Protein AF-A0A269WCG7-F1 (afdb_monomer_lite)

Sequence (133 aa):
MRKQHGLHHKLALFRQQYPVRTFVHSGIRISYHIGGSHEPALILLPGAIGNGEAFFLHMLELAQRYTVISFYYGEAASMDQIAAGVLAVLLRYHGAAHLEIRQGGHLSLITDMDLYVERIIRFMDGEGTVTDA

Secondary structure (DSSP, 8-state):
--HHHHHHHHHHHHHHHSPPEEEEETTEEEEEEEE---SSEEEE---TT--TTTTHHHHHHHTTTSEEEEEE-TT--SHHHHHHHHHHHHHHHHTTS------BTTB---SSHHHHHHHHHHHHTT-------

pLDDT: mean 72.03, std 21.22, range [29.77, 96.88]

Structure (mmCIF, N/CA/C/O backbone):
data_AF-A0A269WCG7-F1
#
_entry.id   AF-A0A269WCG7-F1
#
loop_
_atom_site.group_PDB
_atom_site.id
_atom_site.type_symbol
_atom_site.label_atom_id
_atom_site.label_alt_id
_atom_site.label_comp_id
_atom_site.label_asym_id
_atom_site.label_entity_id
_atom_site.label_seq_id
_atom_site.pdbx_PDB_ins_code
_atom_site.Cartn_x
_atom_site.Cartn_y
_atom_site.Cartn_z
_atom_site.occupancy
_atom_site.B_iso_or_equiv
_atom_site.auth_seq_id
_atom_site.auth_comp_id
_atom_site.auth_asym_id
_atom_site.auth_atom_id
_atom_site.pdbx_PDB_model_num
ATOM 1 N N . MET A 1 1 ? 11.045 -20.571 22.434 1.00 49.66 1 MET A N 1
ATOM 2 C CA . MET A 1 1 ? 10.353 -20.843 21.147 1.00 49.66 1 MET A CA 1
ATOM 3 C C . MET A 1 1 ? 8.833 -20.530 21.119 1.00 49.66 1 MET A C 1
ATOM 5 O O . MET A 1 1 ? 8.147 -20.996 20.220 1.00 49.66 1 MET A O 1
ATOM 9 N N . ARG A 1 2 ? 8.264 -19.679 22.001 1.00 56.25 2 ARG A N 1
ATOM 10 C CA . ARG A 1 2 ? 6.816 -19.317 21.965 1.00 56.25 2 ARG A CA 1
ATOM 11 C C . ARG A 1 2 ? 6.440 -18.157 21.020 1.00 56.25 2 ARG A C 1
ATOM 13 O O . ARG A 1 2 ? 5.305 -18.103 20.567 1.00 56.25 2 ARG A O 1
ATOM 20 N N . LYS A 1 3 ? 7.364 -17.237 20.705 1.00 59.06 3 LYS A N 1
ATOM 21 C CA . LYS A 1 3 ? 7.054 -15.997 19.955 1.00 59.06 3 LYS A CA 1
ATOM 22 C C . LYS A 1 3 ? 6.770 -16.211 18.455 1.00 59.06 3 LYS A C 1
ATOM 24 O O . LYS A 1 3 ? 5.911 -15.525 17.913 1.00 59.06 3 LYS A O 1
ATOM 29 N N . GLN A 1 4 ? 7.438 -17.168 17.800 1.00 59.44 4 GLN A N 1
ATOM 30 C CA . GLN A 1 4 ? 7.280 -17.419 16.355 1.00 59.44 4 GLN A CA 1
ATOM 31 C C . GLN A 1 4 ? 5.878 -17.927 15.980 1.00 59.44 4 GLN A C 1
ATOM 33 O O . GLN A 1 4 ? 5.297 -17.435 15.018 1.00 59.44 4 GLN A O 1
ATOM 38 N N . HIS A 1 5 ? 5.286 -18.823 16.779 1.00 63.41 5 HIS A N 1
ATOM 39 C CA . HIS A 1 5 ? 3.932 -19.342 16.537 1.00 63.41 5 HIS A CA 1
ATOM 40 C C . HIS A 1 5 ? 2.865 -18.231 16.515 1.00 63.41 5 HIS A C 1
ATOM 42 O O . HIS A 1 5 ? 1.942 -18.273 15.704 1.00 63.41 5 HIS A O 1
ATOM 48 N N . GLY A 1 6 ? 3.024 -17.195 17.348 1.00 84.50 6 GLY A N 1
ATOM 49 C CA . GLY A 1 6 ? 2.105 -16.056 17.376 1.00 84.50 6 GLY A CA 1
ATOM 50 C C . GLY A 1 6 ? 2.194 -15.166 16.133 1.00 84.50 6 GLY A C 1
ATOM 51 O O . GLY A 1 6 ? 1.172 -14.662 15.676 1.00 84.50 6 GLY A O 1
ATOM 52 N N . LEU A 1 7 ? 3.389 -14.984 15.559 1.00 87.44 7 LEU A N 1
ATOM 53 C CA . LEU A 1 7 ? 3.572 -14.121 14.388 1.00 87.44 7 LEU A CA 1
ATOM 54 C C . LEU A 1 7 ? 2.968 -14.741 13.121 1.00 87.44 7 LEU A C 1
ATOM 56 O O . LEU A 1 7 ? 2.269 -14.049 12.387 1.00 87.44 7 LEU A O 1
ATOM 60 N N . HIS A 1 8 ? 3.165 -16.046 12.902 1.00 90.31 8 HIS A N 1
ATOM 61 C CA . HIS A 1 8 ? 2.563 -16.758 11.769 1.00 90.31 8 HIS A CA 1
ATOM 62 C C . HIS A 1 8 ? 1.035 -16.772 11.841 1.00 90.31 8 HIS A C 1
ATOM 64 O O . HIS A 1 8 ? 0.374 -16.557 10.829 1.00 90.31 8 HIS A O 1
ATOM 70 N N . HIS A 1 9 ? 0.472 -16.962 13.038 1.00 91.88 9 HIS A N 1
ATOM 71 C CA . HIS A 1 9 ? -0.972 -16.886 13.235 1.00 91.88 9 HIS A CA 1
ATOM 72 C C . HIS A 1 9 ? -1.516 -15.480 12.939 1.00 91.88 9 HIS A C 1
ATOM 74 O O . HIS A 1 9 ? -2.491 -15.347 12.204 1.00 91.88 9 HIS A O 1
ATOM 80 N N . LYS A 1 10 ? -0.850 -14.422 13.428 1.00 92.19 10 LYS A N 1
ATOM 81 C CA . LYS A 1 10 ? -1.228 -13.032 13.115 1.00 92.19 10 LYS A CA 1
ATOM 82 C C . LYS A 1 10 ? -1.141 -12.725 11.620 1.00 92.19 10 LYS A C 1
ATOM 84 O O . LYS A 1 10 ? -2.018 -12.044 11.103 1.00 92.19 10 LYS A O 1
ATOM 89 N N . LEU A 1 11 ? -0.123 -13.234 10.927 1.00 94.56 11 LEU A N 1
ATOM 90 C CA . LEU A 1 11 ? 0.004 -13.065 9.480 1.00 94.56 11 LEU A CA 1
ATOM 91 C C . LEU A 1 11 ? -1.105 -13.811 8.718 1.00 94.56 11 LEU A C 1
ATOM 93 O O . LEU A 1 11 ? -1.651 -13.284 7.755 1.00 94.56 11 LEU A O 1
ATOM 97 N N . ALA A 1 12 ? -1.478 -15.015 9.159 1.00 94.44 12 ALA A N 1
ATOM 98 C CA . ALA A 1 12 ? -2.591 -15.757 8.569 1.00 94.44 12 ALA A CA 1
ATOM 99 C C . ALA A 1 12 ? -3.929 -15.017 8.749 1.00 94.44 12 ALA A C 1
ATOM 101 O O . ALA A 1 12 ? -4.668 -14.856 7.779 1.00 94.44 12 ALA A O 1
ATOM 102 N N . LEU A 1 13 ? -4.199 -14.502 9.955 1.00 92.25 13 LEU A N 1
ATOM 103 C CA . LEU A 1 13 ? -5.378 -13.673 10.227 1.00 92.25 13 LEU A CA 1
ATOM 104 C C . LEU A 1 13 ? -5.377 -12.394 9.386 1.00 92.25 13 LEU A C 1
ATOM 106 O O . LEU A 1 13 ? -6.395 -12.053 8.795 1.00 92.25 13 LEU A O 1
ATOM 110 N N . PHE A 1 14 ? -4.227 -11.725 9.277 1.00 95.62 14 PHE A N 1
ATOM 111 C CA . PHE A 1 14 ? -4.060 -10.556 8.418 1.00 95.62 14 PHE A CA 1
ATOM 112 C C . PHE A 1 14 ? -4.446 -10.859 6.965 1.00 95.62 14 PHE A C 1
ATOM 114 O O . PHE A 1 14 ? -5.259 -10.140 6.394 1.00 95.62 14 PHE A O 1
ATOM 121 N N . ARG A 1 15 ? -3.926 -11.947 6.385 1.00 96.50 15 ARG A N 1
ATOM 122 C CA . ARG A 1 15 ? -4.229 -12.348 4.999 1.00 96.50 15 ARG A CA 1
ATOM 123 C C . ARG A 1 15 ? -5.699 -12.708 4.795 1.00 96.50 15 ARG A C 1
ATOM 125 O O . ARG A 1 15 ? -6.233 -12.481 3.714 1.00 96.50 15 ARG A O 1
ATOM 132 N N . GLN A 1 16 ? -6.343 -13.274 5.815 1.00 95.62 16 GLN A N 1
ATOM 133 C CA . GLN A 1 16 ? -7.770 -13.589 5.780 1.00 95.62 16 GLN A CA 1
ATOM 134 C C . GLN A 1 16 ? -8.631 -12.321 5.851 1.00 95.62 16 GLN A C 1
ATOM 136 O O . GLN A 1 16 ? -9.599 -12.194 5.107 1.00 95.62 16 GLN A O 1
ATOM 141 N N . GLN A 1 17 ? -8.288 -11.396 6.749 1.00 95.12 17 GLN A N 1
ATOM 142 C CA . GLN A 1 17 ? -9.053 -10.175 6.999 1.00 95.12 17 GLN A CA 1
ATOM 143 C C . GLN A 1 17 ? -8.856 -9.128 5.899 1.00 95.12 17 GLN A C 1
ATOM 145 O O . GLN A 1 17 ? -9.802 -8.446 5.508 1.00 95.12 17 GLN A O 1
ATOM 150 N N . TYR A 1 18 ? -7.636 -9.021 5.380 1.00 95.94 18 TYR A N 1
ATOM 151 C CA . TYR A 1 18 ? -7.248 -8.077 4.341 1.00 95.94 18 TYR A CA 1
ATOM 152 C C . TYR A 1 18 ? -6.682 -8.858 3.153 1.00 95.94 18 TYR A C 1
ATOM 154 O O . TYR A 1 18 ? -5.467 -8.899 2.969 1.00 95.94 18 TYR A O 1
ATOM 162 N N . PRO A 1 19 ? -7.524 -9.520 2.342 1.00 96.62 19 PRO A N 1
ATOM 163 C CA . PRO A 1 19 ? -7.043 -10.260 1.183 1.00 96.62 19 PRO A CA 1
ATOM 164 C C . PRO A 1 19 ? -6.355 -9.324 0.182 1.00 96.62 19 PRO A C 1
ATOM 166 O O . PRO A 1 19 ? -6.744 -8.161 0.031 1.00 96.62 19 PRO A O 1
ATOM 169 N N . VAL A 1 20 ? -5.343 -9.843 -0.521 1.00 96.88 20 VAL A N 1
ATOM 170 C CA . VAL A 1 20 ? -4.671 -9.102 -1.595 1.00 96.88 20 VAL A CA 1
ATOM 171 C C . VAL A 1 20 ? -5.693 -8.775 -2.679 1.00 96.88 20 VAL A C 1
ATOM 173 O O . VAL A 1 20 ? -6.356 -9.661 -3.220 1.00 96.88 20 VAL A O 1
ATOM 176 N N . ARG A 1 21 ? -5.798 -7.493 -3.013 1.00 96.00 21 ARG A N 1
ATOM 177 C CA . ARG A 1 21 ? -6.550 -6.998 -4.161 1.00 96.00 21 ARG A CA 1
ATOM 178 C C . ARG A 1 21 ? -5.588 -6.722 -5.296 1.00 96.00 21 ARG A C 1
ATOM 180 O O . ARG A 1 21 ? -4.479 -6.242 -5.071 1.00 96.00 21 ARG A O 1
ATOM 187 N N . THR A 1 22 ? -6.033 -7.000 -6.513 1.00 95.56 22 THR A N 1
ATOM 188 C CA . THR A 1 22 ? -5.236 -6.772 -7.714 1.00 95.56 22 THR A CA 1
ATOM 189 C C . THR A 1 22 ? -6.072 -6.163 -8.829 1.00 95.56 22 THR A C 1
ATOM 191 O O . THR A 1 22 ? -7.288 -6.350 -8.889 1.00 95.56 22 THR A O 1
ATOM 194 N N . PHE A 1 23 ? -5.420 -5.401 -9.700 1.00 94.56 23 PHE A N 1
ATOM 195 C CA . PHE A 1 23 ? -5.968 -4.944 -10.977 1.00 94.56 23 PHE A CA 1
ATOM 196 C C . PHE A 1 23 ? -4.822 -4.553 -11.912 1.00 94.56 23 PHE A C 1
ATOM 198 O O . PHE A 1 23 ? -3.674 -4.439 -11.484 1.00 94.56 23 PHE A O 1
ATOM 205 N N . VAL A 1 24 ? -5.134 -4.363 -13.192 1.00 93.75 24 VAL A N 1
ATOM 206 C CA . VAL A 1 24 ? -4.162 -3.912 -14.191 1.00 93.75 24 VAL A CA 1
ATOM 207 C C . VAL A 1 24 ? -4.350 -2.420 -14.447 1.00 93.75 24 VAL A C 1
ATOM 209 O O . VAL A 1 24 ? -5.472 -1.966 -14.670 1.00 93.75 24 VAL A O 1
ATOM 212 N N . HIS A 1 25 ? -3.251 -1.672 -14.448 1.00 89.25 25 HIS A N 1
ATOM 213 C CA . HIS A 1 25 ? -3.204 -0.264 -14.833 1.00 89.25 25 HIS A CA 1
ATOM 214 C C . HIS A 1 25 ? -1.978 -0.040 -15.715 1.00 89.25 25 HIS A C 1
ATOM 216 O O . HIS A 1 25 ? -0.876 -0.442 -15.348 1.00 89.25 25 HIS A O 1
ATOM 222 N N . SER A 1 26 ? -2.173 0.549 -16.896 1.00 88.50 26 SER A N 1
ATOM 223 C CA . SER A 1 26 ? -1.090 0.809 -17.861 1.00 88.50 26 SER A CA 1
ATOM 224 C C . SER A 1 26 ? -0.226 -0.427 -18.173 1.00 88.50 26 SER A C 1
ATOM 226 O O . SER A 1 26 ? 0.986 -0.332 -18.324 1.00 88.50 26 SER A O 1
ATOM 228 N N . GLY A 1 27 ? -0.857 -1.607 -18.241 1.00 89.38 27 GLY A N 1
ATOM 229 C CA . GLY A 1 27 ? -0.187 -2.882 -18.522 1.00 89.38 27 GLY A CA 1
ATOM 230 C C . GLY A 1 27 ? 0.512 -3.539 -17.326 1.00 89.38 27 GLY A C 1
ATOM 231 O O . GLY A 1 27 ? 1.042 -4.633 -17.481 1.00 89.38 27 GLY A O 1
ATOM 232 N N . ILE A 1 28 ? 0.478 -2.928 -16.138 1.00 91.06 28 ILE A N 1
ATOM 233 C CA . ILE A 1 28 ? 1.149 -3.428 -14.932 1.00 91.06 28 ILE A CA 1
ATOM 234 C C . ILE A 1 28 ? 0.112 -3.951 -13.950 1.00 91.06 28 ILE A C 1
ATOM 236 O O . ILE A 1 28 ? -0.908 -3.306 -13.688 1.00 91.06 28 ILE A O 1
ATOM 240 N N . ARG A 1 29 ? 0.381 -5.124 -13.376 1.00 93.88 29 ARG A N 1
ATOM 241 C CA . ARG A 1 29 ? -0.433 -5.677 -12.295 1.00 93.88 29 ARG A CA 1
ATOM 242 C C . ARG A 1 29 ? -0.098 -4.980 -10.979 1.00 93.88 29 ARG A C 1
ATOM 244 O O . ARG A 1 29 ? 0.948 -5.223 -10.382 1.00 93.88 29 ARG A O 1
ATOM 251 N N . ILE A 1 30 ? -1.035 -4.181 -10.490 1.00 93.00 30 ILE A N 1
ATOM 252 C CA . ILE A 1 30 ? -0.976 -3.559 -9.170 1.00 93.00 30 ILE A CA 1
ATOM 253 C C . ILE A 1 30 ? -1.561 -4.532 -8.156 1.00 93.00 30 ILE A C 1
ATOM 255 O O . ILE A 1 30 ? -2.642 -5.080 -8.378 1.00 93.00 30 ILE A O 1
ATOM 259 N N . SER A 1 31 ? -0.861 -4.730 -7.039 1.00 95.50 31 SER A N 1
ATOM 260 C CA . SER A 1 31 ? -1.324 -5.554 -5.919 1.00 95.50 31 SER A CA 1
ATOM 261 C C . SER A 1 31 ? -1.213 -4.775 -4.612 1.00 95.50 31 SER A C 1
ATOM 263 O O . SER A 1 31 ? -0.221 -4.086 -4.383 1.00 95.50 31 SER A O 1
ATOM 265 N N . TYR A 1 32 ? -2.224 -4.874 -3.754 1.00 94.94 32 TYR A N 1
ATOM 266 C CA . TYR A 1 32 ? -2.263 -4.163 -2.475 1.00 94.94 32 TYR A CA 1
ATOM 267 C C . TYR A 1 32 ? -3.199 -4.848 -1.476 1.00 94.94 32 TYR A C 1
ATOM 269 O O . TYR A 1 32 ? -4.135 -5.553 -1.853 1.00 94.94 32 TYR A O 1
ATOM 277 N N . HIS A 1 33 ? -2.971 -4.605 -0.191 1.00 95.56 33 HIS A N 1
ATOM 278 C CA . HIS A 1 33 ? -3.961 -4.822 0.860 1.00 95.56 33 HIS A CA 1
ATOM 279 C C . HIS A 1 33 ? -4.706 -3.519 1.125 1.00 95.56 33 HIS A C 1
ATOM 281 O O . HIS A 1 33 ? -4.112 -2.448 1.036 1.00 95.56 33 HIS A O 1
ATOM 287 N N . ILE A 1 34 ? -5.984 -3.606 1.489 1.00 94.12 34 ILE A N 1
ATOM 288 C CA . ILE A 1 34 ? -6.753 -2.468 1.998 1.00 94.12 34 ILE A CA 1
ATOM 289 C C . ILE A 1 34 ? -7.621 -2.910 3.174 1.00 94.12 34 ILE A C 1
ATOM 291 O O . ILE A 1 34 ? -8.185 -4.006 3.156 1.00 94.12 34 ILE A O 1
ATOM 295 N N . GLY A 1 35 ? -7.713 -2.060 4.190 1.00 91.94 35 GLY A N 1
ATOM 296 C CA . GLY A 1 35 ? -8.497 -2.293 5.396 1.00 91.94 35 GLY A CA 1
ATOM 297 C C . GLY A 1 35 ? -8.897 -0.988 6.068 1.00 91.94 35 GLY A C 1
ATOM 298 O O . GLY A 1 35 ? -8.309 0.049 5.784 1.00 91.94 35 GLY A O 1
ATOM 299 N N . GLY A 1 36 ? -9.882 -1.055 6.962 1.00 88.44 36 GLY A N 1
ATOM 300 C CA . GLY A 1 36 ? -10.473 0.127 7.592 1.00 88.44 36 GLY A CA 1
ATOM 301 C C . GLY A 1 36 ? -11.465 0.859 6.683 1.00 88.44 36 GLY A C 1
ATOM 302 O O . GLY A 1 36 ? -11.653 0.499 5.521 1.00 88.44 36 GLY A O 1
ATOM 303 N N . SER A 1 37 ? -12.155 1.849 7.246 1.00 80.31 37 SER A N 1
ATO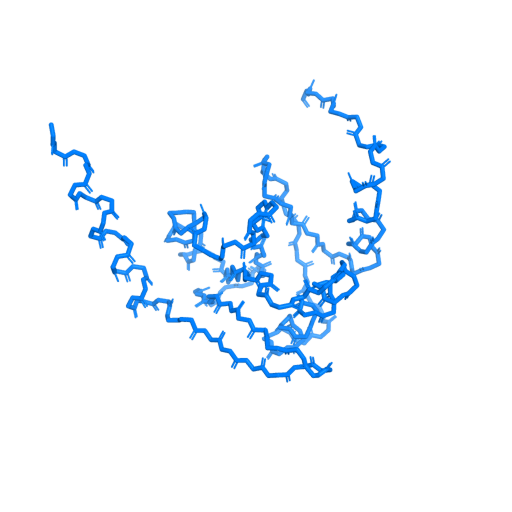M 304 C CA . SER A 1 37 ? -13.211 2.611 6.558 1.00 80.31 37 SER A CA 1
ATOM 305 C C . SER A 1 37 ? -13.292 4.062 7.037 1.00 80.31 37 SER A C 1
ATOM 307 O O . SER A 1 37 ? -14.355 4.679 6.998 1.00 80.31 37 SER A O 1
ATOM 309 N N . HIS A 1 38 ? -12.191 4.572 7.579 1.00 72.88 38 HIS A N 1
ATOM 310 C CA . HIS A 1 38 ? -12.111 5.908 8.154 1.00 72.88 38 HIS A CA 1
ATOM 311 C C . HIS A 1 38 ? -11.239 6.793 7.269 1.00 72.88 38 HIS A C 1
ATOM 313 O O . HIS A 1 38 ? -10.257 6.323 6.695 1.00 72.88 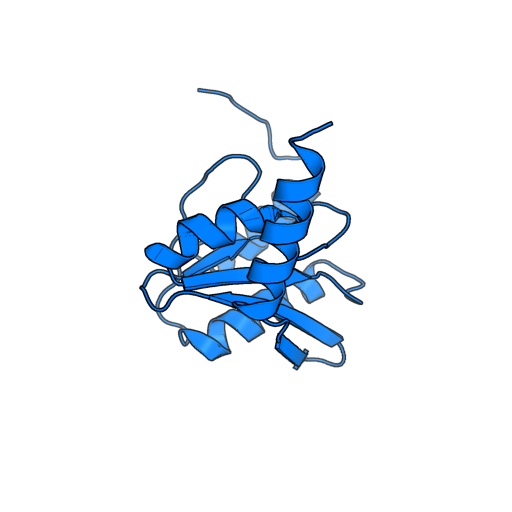38 HIS A O 1
ATOM 319 N N . GLU A 1 39 ? -11.598 8.065 7.164 1.00 68.38 39 GLU A N 1
ATOM 320 C CA . GLU A 1 39 ? -10.730 9.076 6.569 1.00 68.38 39 GLU A CA 1
ATOM 321 C C . GLU A 1 39 ? -9.814 9.657 7.654 1.00 68.38 39 GLU A C 1
ATOM 323 O O . GLU A 1 39 ? -10.260 9.813 8.797 1.00 68.38 39 GLU A O 1
ATOM 328 N N . PRO A 1 40 ? -8.561 10.002 7.330 1.00 68.31 40 PRO A N 1
ATOM 329 C CA . PRO A 1 40 ? -7.919 9.888 6.017 1.00 68.31 40 PRO A CA 1
ATOM 330 C C . PRO A 1 40 ? -7.389 8.477 5.701 1.00 68.31 40 PRO A C 1
ATOM 332 O O . PRO A 1 40 ? -7.200 7.643 6.592 1.00 68.31 40 PRO A O 1
ATOM 335 N N . ALA A 1 41 ? -7.079 8.235 4.425 1.00 77.88 41 ALA A N 1
ATOM 336 C CA . ALA A 1 41 ? -6.336 7.057 3.986 1.00 77.88 41 ALA A CA 1
ATOM 337 C C . ALA A 1 41 ? -4.834 7.157 4.297 1.00 77.88 41 ALA A C 1
ATOM 339 O O . ALA A 1 41 ? -4.198 8.174 4.033 1.00 77.88 41 ALA A O 1
ATOM 340 N N . LEU A 1 42 ? -4.252 6.063 4.786 1.00 77.62 42 LEU A N 1
ATOM 341 C CA . LEU A 1 42 ? -2.823 5.888 5.011 1.00 77.62 42 LEU A CA 1
ATOM 342 C C . LEU A 1 42 ? -2.245 4.910 3.990 1.00 77.62 42 LEU A C 1
ATOM 344 O O . LEU A 1 42 ? -2.764 3.806 3.823 1.00 77.62 42 LEU A O 1
ATOM 348 N N . ILE A 1 43 ? -1.129 5.275 3.358 1.00 80.88 43 ILE A N 1
ATOM 349 C CA . ILE A 1 43 ? -0.396 4.385 2.453 1.00 80.88 43 ILE A CA 1
ATOM 350 C C . ILE A 1 43 ? 0.857 3.854 3.145 1.00 80.88 43 ILE A C 1
ATOM 352 O O . ILE A 1 43 ? 1.635 4.611 3.719 1.00 80.88 43 ILE A O 1
ATOM 356 N N . LEU A 1 44 ? 1.062 2.543 3.048 1.00 80.00 44 LEU A N 1
ATOM 357 C CA . LEU A 1 44 ? 2.261 1.851 3.496 1.00 80.00 44 LEU A CA 1
ATOM 358 C C . LEU A 1 44 ? 3.069 1.416 2.269 1.00 80.00 44 LEU A C 1
ATOM 360 O O . LEU A 1 44 ? 2.660 0.518 1.526 1.00 80.00 44 LEU A O 1
ATOM 364 N N . LEU A 1 45 ? 4.217 2.063 2.066 1.00 80.44 45 LEU A N 1
ATOM 365 C CA . LEU A 1 45 ? 5.160 1.741 0.995 1.00 80.44 45 LEU A CA 1
ATOM 366 C C . LEU A 1 45 ? 6.321 0.924 1.563 1.00 80.44 45 LEU A C 1
ATOM 368 O O . LEU A 1 45 ? 7.065 1.441 2.399 1.00 80.44 45 LEU A O 1
ATOM 372 N N . PRO A 1 46 ? 6.483 -0.346 1.160 1.00 77.94 46 PRO A N 1
ATOM 373 C CA . PRO A 1 46 ? 7.586 -1.172 1.636 1.00 77.94 46 PRO A CA 1
ATOM 374 C C . PRO A 1 46 ? 8.947 -0.648 1.162 1.00 77.94 46 PRO A C 1
ATOM 376 O O . PRO A 1 46 ? 9.057 0.089 0.186 1.00 77.94 46 PRO A O 1
ATOM 379 N N . GLY A 1 47 ? 10.017 -1.074 1.833 1.00 68.19 47 GLY A N 1
ATOM 380 C CA . GLY A 1 47 ? 11.382 -0.834 1.352 1.00 68.19 47 GLY A CA 1
ATOM 381 C C . GLY A 1 47 ? 11.668 -1.530 0.012 1.00 68.19 47 GLY A C 1
ATOM 382 O O . GLY A 1 47 ? 10.782 -2.129 -0.594 1.00 68.19 47 GLY A O 1
ATOM 383 N N . ALA A 1 48 ? 12.932 -1.520 -0.422 1.00 66.81 48 ALA A N 1
ATOM 384 C CA . ALA A 1 48 ? 13.372 -1.947 -1.762 1.00 66.81 48 ALA A CA 1
ATOM 385 C C . ALA A 1 48 ? 12.840 -3.310 -2.265 1.00 66.81 48 ALA A C 1
ATOM 387 O O . ALA A 1 48 ? 12.722 -3.516 -3.466 1.00 66.81 48 ALA A O 1
ATOM 388 N N . ILE A 1 49 ? 12.495 -4.239 -1.367 1.00 71.56 49 ILE A N 1
ATOM 389 C CA . ILE A 1 49 ? 11.971 -5.573 -1.713 1.00 71.56 49 ILE A CA 1
ATOM 390 C C . ILE A 1 49 ? 10.500 -5.525 -2.179 1.00 71.56 49 ILE A C 1
ATOM 392 O O . ILE A 1 49 ? 10.011 -6.474 -2.785 1.00 71.56 49 ILE A O 1
ATOM 396 N N . GLY A 1 50 ? 9.767 -4.439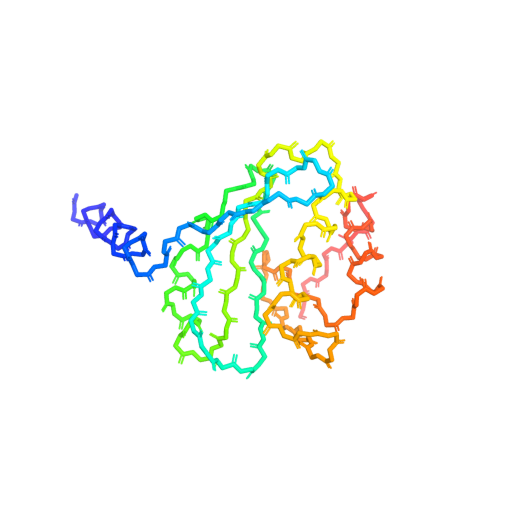 -1.917 1.00 78.44 50 GLY A N 1
ATOM 397 C CA . GLY A 1 50 ? 8.440 -4.243 -2.501 1.00 78.44 50 GLY A CA 1
ATOM 398 C C . GLY A 1 50 ? 7.342 -5.159 -1.957 1.00 78.44 50 GLY A C 1
ATOM 399 O O . GLY A 1 50 ? 6.364 -5.404 -2.657 1.00 78.44 50 GLY A O 1
ATOM 400 N N . ASN A 1 51 ? 7.496 -5.700 -0.744 1.00 86.31 51 ASN A N 1
ATOM 401 C CA . ASN A 1 51 ? 6.529 -6.627 -0.152 1.00 86.31 51 ASN A CA 1
ATOM 402 C C . ASN A 1 51 ? 5.440 -5.893 0.651 1.00 86.31 51 ASN A C 1
ATOM 404 O O . ASN A 1 51 ? 5.721 -5.362 1.726 1.00 86.31 51 ASN A O 1
ATOM 408 N N . GLY A 1 52 ? 4.187 -5.962 0.195 1.00 85.38 52 GLY A N 1
ATOM 409 C CA . GLY A 1 52 ? 3.034 -5.339 0.853 1.00 85.38 52 GLY A CA 1
ATOM 410 C C . GLY A 1 52 ? 2.660 -5.913 2.221 1.00 85.38 52 GLY A C 1
ATOM 411 O O . GLY A 1 52 ? 1.803 -5.354 2.900 1.00 85.38 52 GLY A O 1
ATOM 412 N N . GLU A 1 53 ? 3.305 -6.983 2.680 1.00 93.38 53 GLU A N 1
ATOM 413 C CA . GLU A 1 53 ? 3.134 -7.505 4.042 1.00 93.38 53 GLU A CA 1
ATOM 414 C C . GLU A 1 53 ? 4.201 -6.999 5.020 1.00 93.38 53 GLU A C 1
ATOM 416 O O . GLU A 1 53 ? 4.125 -7.309 6.209 1.00 93.38 53 GLU A O 1
ATOM 421 N N . ALA A 1 54 ? 5.182 -6.203 4.570 1.00 84.69 54 ALA A N 1
ATOM 422 C CA . ALA A 1 54 ? 6.279 -5.715 5.416 1.00 84.69 54 ALA A CA 1
ATOM 423 C C . ALA A 1 54 ? 5.784 -4.996 6.685 1.00 84.69 54 ALA A C 1
ATOM 425 O O . ALA A 1 54 ? 6.418 -5.068 7.738 1.00 84.69 54 ALA A O 1
ATOM 426 N N . PHE A 1 55 ? 4.610 -4.365 6.605 1.00 84.25 55 PHE A N 1
ATOM 427 C CA . PHE A 1 55 ? 3.990 -3.618 7.695 1.00 84.25 55 PHE A CA 1
ATOM 428 C C . PHE A 1 55 ? 2.671 -4.227 8.190 1.00 84.25 55 PHE A C 1
ATOM 430 O O . PHE A 1 55 ? 1.855 -3.516 8.772 1.00 84.25 55 PHE A O 1
ATOM 437 N N . PHE A 1 56 ? 2.441 -5.534 8.017 1.00 90.88 56 PHE A N 1
ATOM 438 C CA . PHE A 1 56 ? 1.143 -6.150 8.339 1.00 90.88 56 PHE A CA 1
ATOM 439 C C . PHE A 1 56 ? 0.693 -5.936 9.799 1.00 90.88 56 PHE A C 1
ATOM 441 O O . PHE A 1 56 ? -0.492 -5.745 10.065 1.00 90.88 56 PHE A O 1
ATOM 448 N N . LEU A 1 57 ? 1.635 -5.912 10.754 1.00 86.81 57 LEU A N 1
ATOM 449 C CA . LEU A 1 57 ? 1.336 -5.607 12.158 1.00 86.81 57 LEU A CA 1
ATOM 450 C C . LEU A 1 57 ? 0.876 -4.157 12.356 1.00 86.81 57 LEU A C 1
ATOM 452 O O . LEU A 1 57 ? -0.025 -3.921 13.154 1.00 86.81 57 LEU A O 1
ATOM 456 N N . HIS A 1 58 ? 1.458 -3.206 11.621 1.00 84.56 58 HIS A N 1
ATOM 457 C CA . HIS A 1 58 ? 1.023 -1.809 11.651 1.00 84.56 58 HIS A CA 1
ATOM 458 C C . HIS A 1 58 ? -0.356 -1.673 11.020 1.00 84.56 58 HIS A C 1
ATOM 460 O O . HIS A 1 58 ? -1.213 -1.007 11.582 1.00 84.56 58 HIS A O 1
ATOM 466 N N . MET A 1 59 ? -0.605 -2.352 9.898 1.00 87.69 59 MET A N 1
ATOM 467 C CA . MET A 1 59 ? -1.915 -2.332 9.253 1.00 87.69 59 MET A CA 1
ATOM 468 C C . MET A 1 59 ? -3.015 -2.902 10.160 1.00 87.69 59 MET A C 1
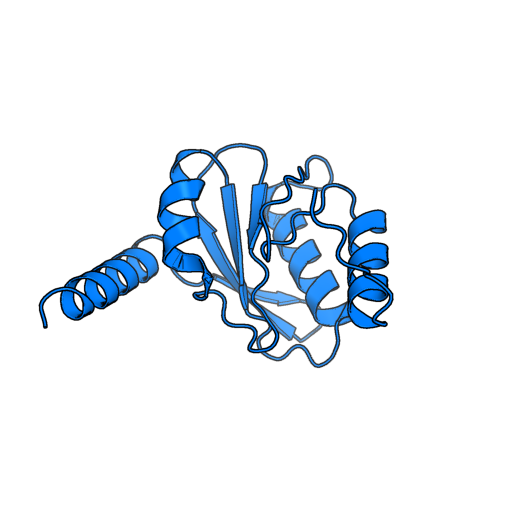ATOM 470 O O . MET A 1 59 ? -4.087 -2.313 10.225 1.00 87.69 59 MET A O 1
ATOM 474 N N . LEU A 1 60 ? -2.755 -3.986 10.906 1.00 89.62 60 LEU A N 1
ATOM 475 C CA . LEU A 1 60 ? -3.712 -4.530 11.885 1.00 89.62 60 LEU A CA 1
ATOM 476 C C . LEU A 1 60 ? -4.123 -3.504 12.954 1.00 89.62 60 LEU A C 1
ATOM 478 O O . LEU A 1 60 ? -5.278 -3.491 13.378 1.00 89.62 60 LEU A O 1
ATOM 482 N N . GLU A 1 61 ? -3.193 -2.655 13.389 1.00 85.81 61 GLU A N 1
ATOM 483 C CA . GLU A 1 61 ? -3.469 -1.610 14.379 1.00 85.81 61 GLU A CA 1
ATOM 484 C C . GLU A 1 61 ? -4.126 -0.379 13.739 1.00 85.81 61 GLU A C 1
ATOM 486 O O . GLU A 1 61 ? -5.181 0.077 14.174 1.00 85.81 61 GLU A O 1
ATOM 491 N N . LEU A 1 62 ? -3.537 0.139 12.662 1.00 82.94 62 LEU A N 1
ATOM 492 C CA . LEU A 1 62 ? -3.961 1.377 12.011 1.00 82.94 62 LEU A CA 1
ATOM 493 C C . LEU A 1 62 ? -5.335 1.254 11.341 1.00 82.94 62 LEU A C 1
ATOM 495 O O . LEU A 1 62 ? -6.101 2.216 11.365 1.00 82.94 62 LEU A O 1
ATOM 499 N N . ALA A 1 63 ? -5.688 0.079 10.809 1.00 88.88 63 ALA A N 1
ATOM 500 C CA . ALA A 1 63 ? -6.982 -0.153 10.163 1.00 88.88 63 ALA A CA 1
ATOM 501 C C . ALA A 1 63 ? -8.181 -0.029 11.124 1.00 88.88 63 ALA A C 1
ATOM 503 O O . ALA A 1 63 ? -9.322 0.050 10.677 1.00 88.88 63 ALA A O 1
ATOM 504 N N . GLN A 1 64 ? -7.939 0.020 12.441 1.00 87.12 64 GLN A N 1
ATOM 505 C CA . GLN A 1 64 ? -8.974 0.311 13.438 1.00 87.12 64 GLN A CA 1
ATOM 506 C C . GLN A 1 64 ? -9.384 1.793 13.457 1.00 87.12 64 GLN A C 1
ATOM 508 O O . GLN A 1 64 ? -10.413 2.125 14.036 1.00 87.12 64 GLN A O 1
ATOM 513 N N . ARG A 1 65 ? -8.567 2.694 12.890 1.00 80.44 65 ARG A N 1
ATOM 514 C CA . ARG A 1 65 ? -8.757 4.157 12.970 1.00 80.44 65 ARG A CA 1
ATOM 515 C C . ARG A 1 65 ? -8.673 4.873 11.629 1.00 80.44 65 ARG A C 1
ATOM 517 O O . ARG A 1 65 ? -9.144 5.997 11.528 1.00 80.44 65 ARG A O 1
ATOM 524 N N . TYR A 1 66 ? -8.082 4.233 10.629 1.00 80.88 66 TYR A N 1
ATOM 525 C CA . TYR A 1 66 ? -7.835 4.795 9.307 1.00 80.88 66 TYR A CA 1
ATOM 526 C C . TYR A 1 66 ? -8.189 3.775 8.236 1.00 80.88 66 TYR A C 1
ATOM 528 O O . TYR A 1 66 ? -8.176 2.570 8.486 1.00 80.88 66 TYR A O 1
ATOM 536 N N . THR A 1 67 ? -8.438 4.245 7.022 1.00 86.75 67 THR A N 1
ATOM 537 C CA . THR A 1 67 ? -8.275 3.406 5.837 1.00 86.75 67 THR A CA 1
ATOM 538 C C . THR A 1 67 ? -6.781 3.213 5.622 1.00 86.75 67 THR A C 1
ATOM 540 O O . THR A 1 67 ? -6.030 4.177 5.643 1.00 86.75 67 THR A O 1
ATOM 543 N N . VAL A 1 68 ? -6.312 1.981 5.461 1.00 87.00 68 VAL A N 1
ATOM 544 C CA . VAL A 1 68 ? -4.886 1.670 5.309 1.00 87.00 68 VAL A CA 1
ATOM 545 C C . VAL A 1 68 ? -4.690 0.842 4.058 1.00 87.00 68 VAL A C 1
ATOM 547 O O . VAL A 1 68 ? -5.357 -0.178 3.884 1.00 87.00 68 VAL A O 1
ATOM 550 N N . ILE A 1 69 ? -3.759 1.264 3.209 1.00 90.38 69 ILE A N 1
ATOM 551 C CA . ILE A 1 69 ? -3.447 0.642 1.927 1.00 90.38 69 ILE A CA 1
ATOM 552 C C . ILE A 1 69 ? -1.970 0.247 1.929 1.00 90.38 69 ILE A C 1
ATOM 554 O O . ILE A 1 69 ? -1.101 1.107 2.023 1.00 90.38 69 ILE A O 1
ATOM 558 N N . SER A 1 70 ? -1.672 -1.046 1.814 1.00 90.94 70 SER A N 1
ATOM 559 C CA . SER A 1 70 ? -0.294 -1.557 1.795 1.00 90.94 70 SER A CA 1
ATOM 560 C C . SER A 1 70 ? 0.058 -2.134 0.431 1.00 90.94 70 SER A C 1
ATOM 562 O O . SER A 1 70 ? -0.631 -3.041 -0.040 1.00 90.94 70 SER A O 1
ATOM 564 N N . PHE A 1 71 ? 1.107 -1.620 -0.212 1.00 89.44 71 PHE A N 1
ATOM 565 C CA . PHE A 1 71 ? 1.405 -1.904 -1.620 1.00 89.44 71 PHE A CA 1
ATOM 566 C C . PHE A 1 71 ? 2.464 -2.969 -1.839 1.00 89.44 71 PHE A C 1
ATOM 568 O O . PHE A 1 71 ? 3.443 -3.059 -1.106 1.00 89.44 71 PHE A O 1
ATOM 575 N N . TYR A 1 72 ? 2.310 -3.695 -2.942 1.00 92.25 72 TYR A N 1
ATOM 576 C CA . TYR A 1 72 ? 3.384 -4.463 -3.550 1.00 92.25 72 TYR A CA 1
ATOM 577 C C . TYR A 1 72 ? 3.910 -3.713 -4.771 1.00 92.25 72 TYR A C 1
ATOM 579 O O . TYR A 1 72 ? 3.116 -3.296 -5.614 1.00 92.25 72 TYR A O 1
ATOM 587 N N . TYR A 1 73 ? 5.233 -3.596 -4.912 1.00 85.38 73 TYR A N 1
ATOM 588 C CA . TYR A 1 73 ? 5.827 -3.032 -6.136 1.00 85.38 73 TYR A CA 1
ATOM 589 C C . TYR A 1 73 ? 5.667 -3.975 -7.331 1.00 85.38 73 TYR A C 1
ATOM 591 O O . TYR A 1 73 ? 5.536 -3.522 -8.465 1.00 85.38 73 TYR A O 1
ATOM 599 N N . GLY A 1 74 ? 5.579 -5.283 -7.069 1.00 84.94 74 GLY A N 1
ATOM 600 C CA . GLY A 1 74 ? 5.240 -6.280 -8.078 1.00 84.94 74 GLY A CA 1
ATOM 601 C C . GLY A 1 74 ? 6.199 -6.252 -9.266 1.00 84.94 74 GLY A C 1
ATOM 602 O O . GLY A 1 74 ? 7.399 -6.440 -9.100 1.00 84.94 74 GLY A O 1
ATOM 603 N N . GLU A 1 75 ? 5.640 -6.041 -10.456 1.00 85.38 75 GLU A N 1
ATOM 604 C CA . GLU A 1 75 ? 6.356 -6.032 -11.740 1.00 85.38 75 GLU A CA 1
ATOM 605 C C . GLU A 1 75 ? 6.787 -4.624 -12.183 1.00 85.38 75 GLU A C 1
ATOM 607 O O . GLU A 1 75 ? 7.257 -4.458 -13.307 1.00 85.38 75 GLU A O 1
ATOM 612 N N . ALA A 1 76 ? 6.612 -3.600 -11.341 1.00 85.38 76 ALA A N 1
ATOM 613 C CA . ALA A 1 76 ? 7.033 -2.249 -11.686 1.00 85.38 76 ALA A CA 1
ATOM 614 C C . ALA A 1 76 ? 8.552 -2.204 -11.936 1.00 85.38 76 ALA A C 1
ATOM 616 O O . ALA A 1 76 ? 9.357 -2.542 -11.069 1.00 85.38 76 ALA A O 1
ATOM 617 N N . ALA A 1 77 ? 8.932 -1.768 -13.133 1.00 83.38 77 ALA A N 1
ATOM 618 C CA . ALA A 1 77 ? 10.312 -1.625 -13.583 1.00 83.38 77 ALA A CA 1
ATOM 619 C C . ALA A 1 77 ? 10.888 -0.231 -13.290 1.00 83.38 77 ALA A C 1
ATOM 621 O O . ALA A 1 77 ? 12.090 -0.018 -13.436 1.00 83.38 77 ALA A O 1
ATOM 622 N N . SER A 1 78 ? 10.043 0.727 -12.899 1.00 81.88 78 SER A N 1
ATOM 623 C CA . SER A 1 78 ? 10.458 2.086 -12.557 1.00 81.88 78 SER A CA 1
ATOM 624 C C . SER A 1 78 ? 9.623 2.680 -11.427 1.00 81.88 78 SER A C 1
ATOM 626 O O . SER A 1 78 ? 8.562 2.176 -11.055 1.00 81.88 78 SER A O 1
ATOM 628 N N . MET A 1 79 ? 10.106 3.795 -10.891 1.00 70.88 79 MET A N 1
ATOM 629 C CA . MET A 1 79 ? 9.419 4.529 -9.831 1.00 70.88 79 MET A CA 1
ATOM 630 C C . MET A 1 79 ? 8.172 5.237 -10.318 1.00 70.88 79 MET A C 1
ATOM 632 O O . MET A 1 79 ? 7.170 5.234 -9.613 1.00 70.88 79 MET A O 1
ATOM 636 N N . ASP A 1 80 ? 8.192 5.747 -11.547 1.00 77.94 80 ASP A N 1
ATOM 637 C CA . ASP A 1 80 ? 7.007 6.333 -12.171 1.00 77.94 80 ASP A CA 1
ATOM 638 C C . ASP A 1 80 ? 5.863 5.320 -12.228 1.00 77.94 80 ASP A C 1
ATOM 640 O O . ASP A 1 80 ? 4.707 5.657 -11.986 1.00 77.94 80 ASP A O 1
ATOM 644 N N . GLN A 1 81 ? 6.184 4.047 -12.478 1.00 82.44 81 GLN A N 1
ATOM 645 C CA . GLN A 1 81 ? 5.198 2.972 -12.479 1.00 82.44 81 GLN A CA 1
ATOM 646 C C . GLN A 1 81 ? 4.655 2.676 -11.076 1.00 82.44 81 GLN A C 1
ATOM 648 O O . GLN A 1 81 ? 3.456 2.431 -10.929 1.00 82.44 81 GLN A O 1
ATOM 653 N N . ILE A 1 82 ? 5.501 2.737 -10.042 1.00 81.50 82 ILE A N 1
ATOM 654 C CA . ILE A 1 82 ? 5.064 2.603 -8.645 1.00 81.50 82 ILE A CA 1
ATOM 655 C C . ILE A 1 82 ? 4.153 3.773 -8.266 1.00 81.50 82 ILE A C 1
ATOM 657 O O . ILE A 1 82 ? 3.047 3.546 -7.778 1.00 81.50 82 ILE A O 1
ATOM 661 N N . ALA A 1 83 ? 4.573 5.011 -8.535 1.00 81.31 83 ALA A N 1
ATOM 662 C CA . ALA A 1 83 ? 3.807 6.213 -8.225 1.00 81.31 83 ALA A CA 1
ATOM 663 C C . ALA A 1 83 ? 2.458 6.235 -8.963 1.00 81.31 83 ALA A C 1
ATOM 665 O O . ALA A 1 83 ? 1.418 6.465 -8.342 1.00 81.31 83 ALA A O 1
ATOM 666 N N . ALA A 1 84 ? 2.447 5.900 -10.259 1.00 81.31 84 ALA A N 1
ATOM 667 C CA . ALA A 1 84 ? 1.221 5.754 -11.041 1.00 81.31 84 ALA A CA 1
ATOM 668 C C . ALA A 1 84 ? 0.300 4.672 -10.457 1.00 81.31 84 ALA A C 1
ATOM 670 O O . ALA A 1 84 ? -0.915 4.862 -10.380 1.00 81.31 84 ALA A O 1
ATOM 671 N N . GLY A 1 85 ? 0.864 3.552 -9.994 1.00 86.19 85 GLY A N 1
ATOM 672 C CA . GLY A 1 85 ? 0.090 2.493 -9.357 1.00 86.19 85 GLY A CA 1
ATOM 673 C C . GLY A 1 85 ? -0.527 2.904 -8.021 1.00 86.19 85 GLY A C 1
ATOM 674 O O . GLY A 1 85 ? -1.690 2.586 -7.754 1.00 86.19 85 GLY A O 1
ATOM 675 N N . VAL A 1 86 ? 0.216 3.658 -7.210 1.00 83.94 86 VAL A N 1
ATOM 676 C CA . VAL A 1 86 ? -0.278 4.229 -5.951 1.00 83.94 86 VAL A CA 1
ATOM 677 C C . VAL A 1 86 ? -1.434 5.185 -6.211 1.00 83.94 86 VAL A C 1
ATOM 679 O O . VAL A 1 86 ? -2.503 5.040 -5.614 1.00 83.94 86 VAL A O 1
ATOM 682 N N . LEU A 1 87 ? -1.261 6.099 -7.166 1.00 82.88 87 LEU A N 1
ATOM 683 C CA . LEU A 1 87 ? -2.298 7.046 -7.554 1.00 82.88 87 LEU A CA 1
ATOM 684 C C . LEU A 1 87 ? -3.556 6.341 -8.084 1.00 82.88 87 LEU A C 1
ATOM 686 O O . LEU A 1 87 ? -4.671 6.689 -7.696 1.00 82.88 87 LEU A O 1
ATOM 690 N N . ALA A 1 88 ? -3.394 5.312 -8.919 1.00 86.25 88 ALA A N 1
ATOM 691 C CA . ALA A 1 88 ? -4.513 4.550 -9.468 1.00 86.25 88 ALA A CA 1
ATOM 692 C C . ALA A 1 88 ? -5.367 3.879 -8.377 1.00 86.25 88 ALA A C 1
ATOM 694 O O . ALA A 1 88 ? -6.591 3.796 -8.501 1.00 86.25 88 ALA A O 1
ATOM 695 N N . VAL A 1 89 ? -4.742 3.410 -7.295 1.00 87.06 89 VAL A N 1
ATOM 696 C CA . VAL A 1 89 ? -5.463 2.863 -6.139 1.00 87.06 89 VAL A CA 1
ATOM 697 C C . VAL A 1 89 ? -6.134 3.967 -5.329 1.00 87.06 89 VAL A C 1
ATOM 699 O O . VAL A 1 89 ? -7.299 3.808 -4.976 1.00 87.06 89 VAL A O 1
ATOM 702 N N . LEU A 1 90 ? -5.453 5.084 -5.061 1.00 79.62 90 LEU A N 1
ATOM 703 C CA . LEU A 1 90 ? -6.046 6.207 -4.325 1.00 79.62 90 LEU A CA 1
ATOM 704 C C . LEU A 1 90 ? -7.313 6.730 -5.008 1.00 79.62 90 LEU A C 1
ATOM 706 O O . LEU A 1 90 ? -8.371 6.808 -4.380 1.00 79.62 90 LEU A O 1
ATOM 710 N N . LEU A 1 91 ? -7.234 6.984 -6.317 1.00 80.44 91 LEU A N 1
ATOM 711 C CA . LEU A 1 91 ? -8.365 7.446 -7.124 1.00 80.44 91 LEU A CA 1
ATOM 712 C C . LEU A 1 91 ? -9.548 6.472 -7.090 1.00 80.44 91 LEU A C 1
ATOM 714 O O . LEU A 1 91 ? -10.698 6.898 -7.181 1.00 80.44 91 LEU A O 1
ATOM 718 N N . ARG A 1 92 ? -9.285 5.169 -6.930 1.00 82.38 92 ARG A N 1
ATOM 719 C CA . ARG A 1 92 ? -10.327 4.140 -6.852 1.00 82.38 92 ARG A CA 1
ATOM 720 C C . ARG A 1 92 ? -11.135 4.194 -5.553 1.00 82.38 92 ARG A C 1
ATOM 722 O O . ARG A 1 92 ? -12.300 3.806 -5.585 1.00 82.38 92 ARG A O 1
ATOM 729 N N . TYR A 1 93 ? -10.536 4.609 -4.436 1.00 77.38 93 TYR A N 1
ATOM 730 C CA . TYR A 1 93 ? -11.178 4.533 -3.115 1.00 77.38 93 TYR A CA 1
ATOM 731 C C . TYR A 1 93 ? -11.609 5.882 -2.541 1.00 77.38 93 TYR A C 1
ATOM 733 O O . TYR A 1 93 ? -12.619 5.917 -1.848 1.00 77.38 93 TYR A O 1
ATOM 741 N N . HIS A 1 94 ? -10.907 6.973 -2.852 1.00 68.44 94 HIS A N 1
ATOM 742 C CA . HIS A 1 94 ? -11.144 8.273 -2.205 1.00 68.44 94 HIS A CA 1
ATOM 743 C C . HIS A 1 94 ? -11.513 9.397 -3.186 1.00 68.44 94 HIS A C 1
ATOM 745 O O . HIS A 1 94 ? -11.839 10.509 -2.771 1.00 68.44 94 HIS A O 1
ATOM 751 N N . GLY A 1 95 ? -11.493 9.135 -4.500 1.00 56.97 95 GLY A N 1
ATOM 752 C CA . GLY A 1 95 ? -11.563 10.205 -5.498 1.00 56.97 95 GLY A CA 1
ATOM 753 C C . GLY A 1 95 ? -10.379 11.177 -5.365 1.00 56.97 95 GLY A C 1
ATOM 754 O O . GLY A 1 95 ? -9.444 10.943 -4.607 1.00 56.97 95 GLY A O 1
ATOM 755 N N . ALA A 1 96 ? -10.376 12.277 -6.117 1.00 48.00 96 ALA A N 1
ATOM 756 C CA . ALA A 1 96 ? -9.227 13.193 -6.172 1.00 48.00 96 ALA A CA 1
ATOM 757 C C . ALA A 1 96 ? -9.072 14.134 -4.950 1.00 48.00 96 ALA A C 1
ATOM 759 O O . ALA A 1 96 ? -8.200 14.995 -4.971 1.00 48.00 96 ALA A O 1
ATOM 760 N N . ALA A 1 97 ? -9.932 14.043 -3.926 1.00 37.56 97 ALA A N 1
ATOM 761 C CA . ALA A 1 97 ? -10.184 15.174 -3.023 1.00 37.56 97 ALA A CA 1
ATOM 762 C C . ALA A 1 97 ? -9.541 15.104 -1.626 1.00 37.56 97 ALA A C 1
ATOM 764 O O . ALA A 1 97 ? -9.419 16.148 -0.991 1.00 37.56 97 ALA A O 1
ATOM 765 N N . HIS A 1 98 ? -9.126 13.937 -1.120 1.00 41.53 98 HIS A N 1
ATOM 766 C CA . HIS A 1 98 ? -8.635 13.837 0.261 1.00 41.53 98 HIS A CA 1
ATOM 767 C C . HIS A 1 98 ? -7.495 12.823 0.407 1.00 41.53 98 HIS A C 1
ATOM 769 O O . HIS A 1 98 ? -7.702 11.617 0.314 1.00 41.53 98 HIS A O 1
ATOM 775 N N . LEU A 1 99 ? -6.287 13.330 0.663 1.00 42.31 99 LEU A N 1
ATOM 776 C CA . LEU A 1 99 ? -5.091 12.547 0.972 1.00 42.31 99 LEU A CA 1
ATOM 777 C C . LEU A 1 99 ? -4.383 13.212 2.175 1.00 42.31 99 LEU A C 1
ATOM 779 O O . LEU A 1 99 ? -4.063 14.394 2.083 1.00 42.31 99 LEU A O 1
ATOM 783 N N . GLU A 1 100 ? -4.178 12.506 3.308 1.00 38.50 100 GLU A N 1
ATOM 784 C CA . GLU A 1 100 ? -3.504 13.030 4.531 1.00 38.50 100 GLU A CA 1
ATOM 785 C C . GLU A 1 100 ? -2.123 12.355 4.825 1.00 38.50 100 GLU A C 1
ATOM 787 O O . GLU A 1 100 ? -1.987 11.143 4.682 1.00 38.50 100 GLU A O 1
ATOM 792 N N . ILE A 1 101 ? -1.101 13.118 5.279 1.00 39.84 101 ILE A N 1
ATOM 793 C CA . ILE A 1 101 ? 0.263 12.683 5.644 1.00 39.84 101 ILE A CA 1
ATOM 794 C C . ILE A 1 101 ? 0.408 12.715 7.127 1.00 39.84 101 ILE A C 1
ATOM 796 O O . ILE A 1 101 ? 0.268 13.795 7.702 1.00 39.84 101 ILE A O 1
ATOM 800 N N . ARG A 1 102 ? 0.939 11.648 7.723 1.00 37.53 102 ARG A N 1
ATOM 801 C CA . ARG A 1 102 ? 1.643 11.786 9.000 1.00 37.53 102 ARG A CA 1
ATOM 802 C C . ARG A 1 102 ? 2.931 10.972 9.004 1.00 37.53 102 ARG A C 1
ATOM 804 O O . ARG A 1 102 ? 2.893 9.763 8.870 1.00 37.53 102 ARG A O 1
ATOM 811 N N . GLN A 1 103 ? 4.076 11.636 9.138 1.00 34.59 103 GLN A N 1
ATOM 812 C CA . GLN A 1 103 ? 5.384 10.981 9.229 1.00 34.59 103 GLN A CA 1
ATOM 813 C C . GLN A 1 103 ? 5.450 10.091 10.483 1.00 34.59 103 GLN A C 1
ATOM 815 O O . GLN A 1 103 ? 5.232 10.564 11.597 1.00 34.59 103 GLN A O 1
ATOM 820 N N . GLY A 1 104 ? 5.791 8.818 10.306 1.00 33.16 104 GLY A N 1
ATOM 821 C CA . GLY A 1 104 ? 6.352 7.959 11.347 1.00 33.16 104 GLY A CA 1
ATOM 822 C C . GLY A 1 104 ? 7.494 7.196 10.691 1.00 33.16 104 GLY A C 1
ATOM 823 O O . GLY A 1 104 ? 7.274 6.617 9.636 1.00 33.16 104 GLY A O 1
ATOM 824 N N . GLY A 1 105 ? 8.716 7.273 11.224 1.00 34.84 105 GLY A N 1
ATOM 825 C CA . GLY A 1 105 ? 9.948 6.813 10.556 1.00 34.84 105 GLY A CA 1
ATOM 826 C C . GLY A 1 105 ? 9.820 5.524 9.719 1.00 34.84 105 GLY A C 1
ATOM 827 O O . GLY A 1 105 ? 9.136 4.578 10.102 1.00 34.84 105 GLY A O 1
ATOM 828 N N . HIS A 1 106 ? 10.471 5.506 8.549 1.00 39.59 106 HIS A N 1
ATOM 829 C CA . HIS A 1 106 ? 10.392 4.458 7.511 1.00 39.59 106 HIS A CA 1
ATOM 830 C C . HIS A 1 106 ? 8.986 4.115 6.958 1.00 39.59 106 HIS A C 1
ATOM 832 O O . HIS A 1 106 ? 8.883 3.252 6.087 1.00 39.59 106 HIS A O 1
ATOM 838 N N . LEU A 1 107 ? 7.927 4.826 7.360 1.00 37.66 107 LEU A N 1
ATOM 839 C C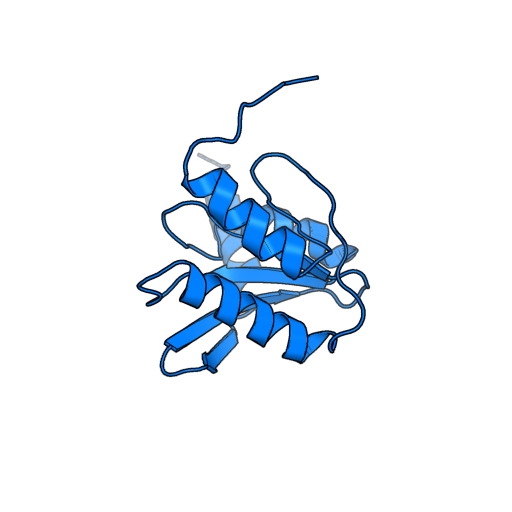A . LEU A 1 107 ? 6.619 4.856 6.701 1.00 37.66 107 LEU A CA 1
ATOM 840 C C . LEU A 1 107 ? 6.428 6.235 6.049 1.00 37.66 107 LEU A C 1
ATOM 842 O O . LEU A 1 107 ? 6.141 7.226 6.721 1.00 37.66 107 LEU A O 1
ATOM 846 N N . SER A 1 108 ? 6.598 6.305 4.727 1.00 37.22 108 SER A N 1
ATOM 847 C CA . SER A 1 108 ? 6.364 7.536 3.966 1.00 37.22 108 SER A CA 1
ATOM 848 C C . SER A 1 108 ? 4.867 7.717 3.708 1.00 37.22 108 SER A C 1
ATOM 850 O O . SER A 1 108 ? 4.252 6.934 2.989 1.00 37.22 108 SER A O 1
ATOM 852 N N . LEU A 1 109 ? 4.292 8.754 4.308 1.00 37.69 109 LEU A N 1
ATOM 853 C CA . LEU A 1 109 ? 2.928 9.227 4.090 1.00 37.69 109 LEU A CA 1
ATOM 854 C C . LEU A 1 109 ? 3.034 10.566 3.317 1.00 37.69 109 LEU A C 1
ATOM 856 O O . LEU A 1 109 ? 3.828 11.407 3.735 1.00 37.69 109 LEU A O 1
ATOM 860 N N . ILE A 1 110 ? 2.333 10.762 2.173 1.00 46.12 110 ILE A N 1
ATOM 861 C CA . ILE A 1 110 ? 2.263 12.050 1.411 1.00 46.12 110 ILE A CA 1
ATOM 862 C C . ILE A 1 110 ? 0.785 12.480 1.068 1.00 46.12 110 ILE A C 1
ATOM 864 O O . ILE A 1 110 ? 0.019 11.604 0.703 1.00 46.12 110 ILE A O 1
ATOM 868 N N . THR A 1 111 ? 0.388 13.768 1.261 1.00 40.94 111 THR A N 1
ATOM 869 C CA . THR A 1 111 ? -0.951 14.461 1.226 1.00 40.94 111 THR A CA 1
ATOM 870 C C . THR A 1 111 ? -1.195 15.155 -0.080 1.00 40.94 111 THR A C 1
ATOM 872 O O . THR A 1 111 ? -2.312 15.533 -0.408 1.00 40.94 111 THR A O 1
ATOM 875 N N . ASP A 1 112 ? -0.101 15.446 -0.751 1.00 43.12 112 ASP A N 1
ATOM 876 C CA . ASP A 1 112 ? -0.047 16.291 -1.907 1.00 43.12 112 ASP A CA 1
ATOM 877 C C . ASP A 1 112 ? 0.646 15.460 -2.973 1.00 43.12 112 ASP A C 1
ATOM 879 O O . ASP A 1 112 ? 1.758 14.963 -2.779 1.00 43.12 112 ASP A O 1
ATOM 883 N N . MET A 1 113 ? -0.088 15.212 -4.047 1.00 43.84 113 MET A N 1
ATOM 884 C CA . MET A 1 113 ? 0.331 14.332 -5.124 1.00 43.84 113 MET A CA 1
ATOM 885 C C . MET A 1 113 ? 1.586 14.864 -5.828 1.00 43.84 113 MET A C 1
ATOM 887 O O . MET A 1 113 ? 2.454 14.065 -6.180 1.00 43.84 113 MET A O 1
ATOM 891 N N . ASP A 1 114 ? 1.732 16.185 -5.951 1.00 45.25 114 ASP A N 1
ATOM 892 C CA . ASP A 1 114 ? 2.904 16.810 -6.568 1.00 45.25 114 ASP A CA 1
ATOM 893 C C . ASP A 1 114 ? 4.105 16.731 -5.614 1.00 45.25 114 ASP A C 1
ATOM 895 O O . ASP A 1 114 ? 5.204 16.330 -6.009 1.00 45.25 114 ASP A O 1
ATOM 899 N N . LEU A 1 115 ? 3.873 16.966 -4.316 1.00 44.91 115 LEU A N 1
ATOM 900 C CA . LEU A 1 115 ? 4.891 16.791 -3.274 1.00 44.91 115 LEU A CA 1
ATOM 901 C C . LEU A 1 115 ? 5.321 15.320 -3.113 1.00 44.91 115 LEU A C 1
ATOM 903 O O . LEU A 1 115 ? 6.446 15.050 -2.691 1.00 44.91 115 LEU A O 1
ATOM 907 N N . TYR A 1 116 ? 4.436 14.359 -3.404 1.00 51.91 116 TYR A N 1
ATOM 908 C CA . TYR A 1 116 ? 4.720 12.922 -3.329 1.00 51.91 116 TYR A CA 1
ATOM 909 C C . TYR A 1 116 ? 5.705 12.506 -4.408 1.00 51.91 116 TYR A C 1
ATOM 911 O O . TYR A 1 116 ? 6.714 11.869 -4.099 1.00 51.91 116 TYR A O 1
ATOM 919 N N . VAL A 1 117 ? 5.436 12.920 -5.647 1.00 52.19 117 VAL A N 1
ATOM 920 C CA . VAL A 1 117 ? 6.317 12.677 -6.790 1.00 52.19 117 VAL A CA 1
ATOM 921 C C . VAL A 1 117 ? 7.665 13.361 -6.560 1.00 52.19 117 VAL A C 1
ATOM 923 O O . VAL A 1 117 ? 8.699 12.701 -6.638 1.00 52.19 117 VAL A O 1
ATOM 926 N N . GLU A 1 118 ? 7.673 14.635 -6.158 1.00 53.34 118 GLU A N 1
ATOM 927 C CA . GLU A 1 118 ? 8.909 15.379 -5.880 1.00 53.34 118 GLU A CA 1
ATOM 928 C C . GLU A 1 118 ? 9.738 14.751 -4.742 1.00 53.34 118 GLU A C 1
ATOM 930 O O . GLU A 1 118 ? 10.959 14.622 -4.852 1.00 53.34 118 GLU A O 1
ATOM 935 N N . ARG A 1 119 ? 9.102 14.317 -3.644 1.00 50.84 119 ARG A N 1
ATOM 936 C CA . ARG A 1 119 ? 9.814 13.710 -2.505 1.00 50.84 119 ARG A CA 1
ATOM 937 C C . ARG A 1 119 ? 10.297 12.295 -2.769 1.00 50.84 119 ARG A C 1
ATOM 939 O O . ARG A 1 119 ? 11.360 11.951 -2.258 1.00 50.84 119 ARG A O 1
ATOM 946 N N . ILE A 1 120 ? 9.558 11.480 -3.524 1.00 50.28 120 ILE A N 1
ATOM 947 C CA . ILE A 1 120 ? 10.064 10.170 -3.951 1.00 50.28 120 ILE A CA 1
ATOM 948 C C . ILE A 1 120 ? 11.317 10.359 -4.797 1.00 50.28 120 ILE A C 1
ATOM 950 O O . ILE A 1 120 ? 12.323 9.722 -4.505 1.00 50.28 120 ILE A O 1
ATOM 954 N N . ILE A 1 121 ? 11.286 11.277 -5.766 1.00 50.06 121 ILE A N 1
ATOM 955 C CA . ILE A 1 121 ? 12.442 11.575 -6.618 1.00 50.06 121 ILE A CA 1
ATOM 956 C C . ILE A 1 121 ? 13.639 12.019 -5.754 1.00 50.06 121 ILE A C 1
ATOM 958 O O . ILE A 1 121 ? 14.686 11.380 -5.785 1.00 50.06 121 ILE A O 1
ATOM 962 N N . ARG A 1 122 ? 13.462 13.002 -4.857 1.00 47.81 122 ARG A N 1
ATOM 963 C CA . ARG A 1 122 ? 14.547 13.499 -3.980 1.00 47.81 122 ARG A CA 1
ATOM 964 C C . ARG A 1 122 ? 15.107 12.478 -2.992 1.00 47.81 122 ARG A C 1
ATOM 966 O O . ARG A 1 122 ? 16.311 12.453 -2.743 1.00 47.81 122 ARG A O 1
ATOM 973 N N . PHE A 1 123 ? 14.251 11.660 -2.380 1.00 43.72 123 PHE A N 1
ATOM 974 C CA . PHE A 1 123 ? 14.704 10.600 -1.475 1.00 43.72 123 PHE A CA 1
ATOM 975 C C . PHE A 1 123 ? 15.552 9.563 -2.222 1.00 43.72 123 PHE A C 1
ATOM 977 O O . PHE A 1 123 ? 16.492 9.005 -1.660 1.00 43.72 123 PHE A O 1
ATOM 984 N N . MET A 1 124 ? 15.240 9.328 -3.495 1.00 44.19 124 MET A N 1
ATOM 985 C CA . MET A 1 124 ? 15.934 8.358 -4.331 1.00 44.19 124 MET A CA 1
ATOM 986 C C . MET A 1 124 ? 17.224 8.884 -4.960 1.00 44.19 124 MET A C 1
ATOM 988 O O . MET A 1 124 ? 18.140 8.090 -5.165 1.00 44.19 124 MET A O 1
ATOM 992 N N . ASP A 1 125 ? 17.340 10.197 -5.156 1.00 46.88 125 ASP A N 1
ATOM 993 C CA . ASP A 1 125 ? 18.567 10.860 -5.621 1.00 46.88 125 ASP A CA 1
ATOM 994 C C . ASP A 1 125 ? 19.621 11.049 -4.507 1.00 46.88 125 ASP A C 1
ATOM 996 O O . ASP A 1 125 ? 20.711 11.567 -4.743 1.00 46.88 125 ASP A O 1
ATOM 1000 N N . GLY A 1 126 ? 19.338 10.587 -3.281 1.00 42.25 126 GLY A N 1
ATOM 1001 C CA . GLY A 1 126 ? 20.288 10.604 -2.162 1.00 42.25 126 GLY A CA 1
ATOM 1002 C C . GLY A 1 126 ? 20.414 11.950 -1.440 1.00 42.25 126 GLY A C 1
ATOM 1003 O O . GLY A 1 126 ? 21.300 12.110 -0.603 1.00 42.25 126 GLY A O 1
ATOM 1004 N N . GLU A 1 127 ? 19.520 12.904 -1.707 1.00 46.66 127 GLU A N 1
ATOM 1005 C CA . GLU A 1 127 ? 19.570 14.263 -1.141 1.00 46.66 127 GLU A CA 1
ATOM 1006 C C . GLU A 1 127 ? 18.791 14.421 0.184 1.00 46.66 127 GLU A C 1
ATOM 1008 O O . GLU A 1 127 ? 18.718 15.508 0.756 1.00 46.66 127 GLU A O 1
ATOM 1013 N N . GLY A 1 128 ? 18.212 13.340 0.717 1.00 41.62 128 GLY A N 1
ATOM 1014 C CA . GLY A 1 128 ? 17.501 13.349 1.997 1.00 41.62 128 GLY A CA 1
ATOM 1015 C C . GLY A 1 128 ? 18.442 13.197 3.192 1.00 41.62 128 GLY A C 1
ATOM 1016 O O . GLY A 1 128 ? 18.626 12.087 3.691 1.00 41.62 128 GLY A O 1
ATOM 1017 N N . THR A 1 129 ? 19.027 14.288 3.688 1.00 34.03 129 THR A N 1
ATOM 1018 C CA . THR A 1 129 ? 19.773 14.253 4.952 1.00 34.03 129 THR A CA 1
ATOM 1019 C C . THR A 1 129 ? 18.829 14.062 6.140 1.00 34.03 129 THR A C 1
ATOM 1021 O O . THR A 1 129 ? 17.942 14.869 6.418 1.00 34.03 129 THR A O 1
ATOM 1024 N N . VAL A 1 130 ? 19.051 12.960 6.860 1.00 35.34 130 VAL A N 1
ATOM 1025 C CA . VAL A 1 130 ? 18.476 12.682 8.177 1.00 35.34 130 VAL A CA 1
ATOM 1026 C C . VAL A 1 130 ? 18.920 13.788 9.126 1.00 35.34 130 VAL A C 1
ATOM 1028 O O . VAL A 1 130 ? 20.110 13.935 9.397 1.00 35.34 130 VAL A O 1
ATOM 1031 N N . THR A 1 131 ? 17.971 14.564 9.638 1.00 29.77 131 THR A N 1
ATOM 1032 C CA . THR A 1 131 ? 18.192 15.319 10.871 1.00 29.77 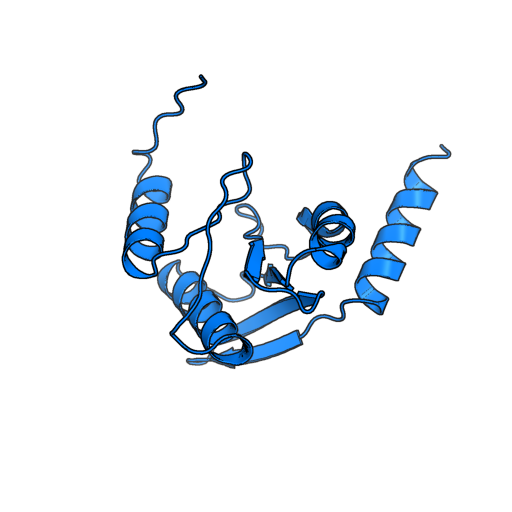131 THR A CA 1
ATOM 1033 C C . THR A 1 131 ? 17.201 14.797 11.897 1.00 29.77 131 THR A C 1
ATOM 1035 O O . THR A 1 131 ? 16.005 15.054 11.800 1.00 29.77 131 THR A O 1
ATOM 1038 N N . ASP A 1 132 ? 17.717 13.994 12.826 1.00 32.59 132 ASP A N 1
ATOM 1039 C CA . ASP A 1 132 ? 17.029 13.635 14.061 1.00 32.59 132 ASP A CA 1
ATOM 1040 C C . ASP A 1 132 ? 16.901 14.895 14.928 1.00 32.59 132 ASP A C 1
ATOM 1042 O O . ASP A 1 132 ? 17.919 15.458 15.338 1.00 32.59 132 ASP A O 1
ATOM 1046 N N . ALA A 1 133 ? 15.665 15.325 15.196 1.00 30.53 133 ALA A N 1
ATOM 1047 C CA . ALA A 1 133 ? 15.252 16.068 16.393 1.00 30.53 133 ALA A CA 1
ATOM 1048 C C . ALA A 1 133 ? 13.720 16.117 16.486 1.00 30.53 133 ALA A C 1
ATOM 1050 O O . ALA A 1 133 ? 13.085 16.608 15.525 1.00 30.53 133 ALA A O 1
#

Foldseek 3Di:
DPPVVVVVVLVVVLCVQFPWDWDDDPNDIWIKTKAADAPDEFEFADPPQQDQCPCSVVCVVCSVHHIYIGTGCHPPPDPVSVLVSVVVVCCVRPNPDFADDDDDPPGGGDTDSVVVVVVVVCVVVVNDDDDDD

Radius of gyration: 15.22 Å; chains: 1; bounding box: 34×38×40 Å